Protein AF-A0A932SYW1-F1 (afdb_monomer_lite)

Structure (mmCIF, N/CA/C/O backbone):
data_AF-A0A932SYW1-F1
#
_entry.id   AF-A0A932SYW1-F1
#
loop_
_atom_site.group_PDB
_atom_site.id
_atom_site.type_symbol
_atom_site.label_atom_id
_atom_site.label_alt_id
_atom_site.label_comp_id
_atom_site.label_asym_id
_atom_site.label_entity_id
_atom_site.label_seq_id
_atom_site.pdbx_PDB_ins_code
_atom_site.Cartn_x
_atom_site.Cartn_y
_atom_site.Cartn_z
_atom_site.occupancy
_atom_site.B_iso_or_equiv
_atom_site.auth_seq_id
_atom_site.auth_comp_id
_atom_site.auth_asym_id
_atom_site.auth_atom_id
_atom_site.pdbx_PDB_model_num
ATOM 1 N N . MET A 1 1 ? -3.823 -73.051 -10.249 1.00 37.84 1 MET A N 1
ATOM 2 C CA . MET A 1 1 ? -2.863 -72.131 -9.604 1.00 37.84 1 MET A CA 1
ATOM 3 C C . MET A 1 1 ? -3.094 -70.734 -10.179 1.00 37.84 1 MET A C 1
ATOM 5 O O . MET A 1 1 ? -3.015 -70.637 -11.390 1.00 37.84 1 MET A O 1
ATOM 9 N N . ILE A 1 2 ? -3.498 -69.766 -9.327 1.00 47.56 2 ILE A N 1
ATOM 10 C CA . ILE A 1 2 ? -3.044 -68.345 -9.208 1.00 47.56 2 ILE A CA 1
ATOM 11 C C . ILE A 1 2 ? -2.917 -67.554 -10.542 1.00 47.56 2 ILE A C 1
ATOM 13 O O . ILE A 1 2 ? -2.233 -68.027 -11.432 1.00 47.56 2 ILE A O 1
ATOM 17 N N . SER A 1 3 ? -3.435 -66.348 -10.825 1.00 41.38 3 SER A N 1
ATOM 18 C CA . SER A 1 3 ? -3.962 -65.160 -10.112 1.00 41.38 3 SER A CA 1
ATOM 19 C C . SER A 1 3 ? -4.708 -64.299 -11.164 1.00 41.38 3 SER A C 1
ATOM 21 O O . SER A 1 3 ? -4.316 -64.303 -12.325 1.00 41.38 3 SER A O 1
ATOM 23 N N . GLN A 1 4 ? -5.858 -63.672 -10.889 1.00 48.00 4 GLN A N 1
ATOM 24 C CA . GLN A 1 4 ? -6.025 -62.278 -10.414 1.00 48.00 4 GLN A CA 1
ATOM 25 C C . GLN A 1 4 ? -5.160 -61.199 -11.113 1.00 48.00 4 GLN A C 1
ATOM 27 O O . GLN A 1 4 ? -3.987 -61.057 -10.782 1.00 48.00 4 GLN A O 1
ATOM 32 N N . ASN A 1 5 ? -5.742 -60.390 -12.018 1.00 54.91 5 ASN A N 1
ATOM 33 C CA . ASN A 1 5 ? -6.204 -59.005 -11.748 1.00 54.91 5 ASN A CA 1
ATOM 34 C C . ASN A 1 5 ? -6.519 -58.205 -13.041 1.00 54.91 5 ASN A C 1
ATOM 36 O O . ASN A 1 5 ? -5.713 -58.215 -13.969 1.00 54.91 5 ASN A O 1
ATOM 40 N N . PRO A 1 6 ? -7.637 -57.448 -13.091 1.00 54.16 6 PRO A N 1
ATOM 41 C CA . PRO A 1 6 ? -7.891 -56.429 -14.108 1.00 54.16 6 PRO A CA 1
ATOM 42 C C . PRO A 1 6 ? -7.258 -55.083 -13.713 1.00 54.16 6 PRO A C 1
ATOM 44 O O . PRO A 1 6 ? -7.547 -54.529 -12.651 1.00 54.16 6 PRO A O 1
ATOM 47 N N . SER A 1 7 ? -6.415 -54.520 -14.580 1.00 46.06 7 SER A N 1
ATOM 48 C CA . SER A 1 7 ? -5.882 -53.167 -14.403 1.00 46.06 7 SER A CA 1
ATOM 49 C C . SER A 1 7 ? -6.967 -52.124 -14.669 1.00 46.06 7 SER A C 1
ATOM 51 O O . SER A 1 7 ? -7.253 -51.757 -15.805 1.00 46.06 7 SER A O 1
ATOM 53 N N . SER A 1 8 ? -7.550 -51.625 -13.581 1.00 50.84 8 SER A N 1
ATOM 54 C CA . SER A 1 8 ? -8.167 -50.304 -13.520 1.00 50.84 8 SER A CA 1
ATOM 55 C C . SER A 1 8 ? -7.080 -49.253 -13.762 1.00 50.84 8 SER A C 1
ATOM 57 O O . SER A 1 8 ? -6.073 -49.214 -13.051 1.00 50.84 8 SER A O 1
ATOM 59 N N . SER A 1 9 ? -7.277 -48.383 -14.745 1.00 47.88 9 SER A N 1
ATOM 60 C CA . SER A 1 9 ? -6.462 -47.182 -14.929 1.00 47.88 9 SER A CA 1
ATOM 61 C C . SER A 1 9 ? -7.368 -46.035 -15.361 1.00 47.88 9 SER A C 1
ATOM 63 O O . SER A 1 9 ? -7.466 -45.704 -16.536 1.00 47.88 9 SER A O 1
ATOM 65 N N . SER A 1 10 ? -8.058 -45.439 -14.389 1.00 56.75 10 SER A N 1
ATOM 66 C CA . SER A 1 10 ? -8.433 -44.027 -14.494 1.00 56.75 10 SER A CA 1
ATOM 67 C C . SER A 1 10 ? -7.193 -43.189 -14.208 1.00 56.75 10 SER A C 1
ATOM 69 O O . SER A 1 10 ? -6.492 -43.455 -13.228 1.00 56.75 10 SER A O 1
ATOM 71 N N . PRO A 1 11 ? -6.938 -42.147 -15.007 1.00 50.75 11 PRO A N 1
ATOM 72 C CA . PRO A 1 11 ? -6.754 -40.863 -14.348 1.00 50.75 11 PRO A CA 1
ATOM 73 C C . PRO A 1 11 ? -7.431 -39.694 -15.073 1.00 50.75 11 PRO A C 1
ATOM 75 O O . PRO A 1 11 ? -7.413 -39.582 -16.293 1.00 50.75 11 PRO A O 1
ATOM 78 N N . HIS A 1 12 ? -7.873 -38.754 -14.238 1.00 43.06 12 HIS A N 1
ATOM 79 C CA . HIS A 1 12 ? -7.940 -37.315 -14.494 1.00 43.06 12 HIS A CA 1
ATOM 80 C C . HIS A 1 12 ? -9.153 -36.778 -15.261 1.00 43.06 12 HIS A C 1
ATOM 82 O O . HIS A 1 12 ? -9.125 -36.490 -16.455 1.00 43.06 12 HIS A O 1
ATOM 88 N N . GLY A 1 13 ? -10.186 -36.483 -14.466 1.00 44.47 13 GLY A N 1
ATOM 89 C CA . GLY A 1 13 ? -11.066 -35.354 -14.723 1.00 44.47 13 GLY A CA 1
ATOM 90 C C . GLY A 1 13 ? -10.252 -34.062 -14.780 1.00 44.47 13 GLY A C 1
ATOM 91 O O . GLY A 1 13 ? -9.578 -33.687 -13.822 1.00 44.47 13 GLY A O 1
ATOM 92 N N . GLN A 1 14 ? -10.311 -33.402 -15.929 1.00 52.16 14 GLN A N 1
ATOM 93 C CA . GLN A 1 14 ? -9.843 -32.037 -16.108 1.00 52.16 14 GLN A CA 1
ATOM 94 C C . GLN A 1 14 ? -10.918 -31.089 -15.555 1.00 52.16 14 GLN A C 1
ATOM 96 O O . GLN A 1 14 ? -12.024 -31.071 -16.099 1.00 52.16 14 GLN A O 1
ATOM 101 N N . PRO A 1 15 ? -10.656 -30.274 -14.520 1.00 53.72 15 PRO A N 1
ATOM 102 C CA . PRO A 1 15 ? -11.426 -29.059 -14.337 1.00 53.72 15 PRO A CA 1
ATOM 103 C C . PRO A 1 15 ? -10.998 -28.070 -15.424 1.00 53.72 15 PRO A C 1
ATOM 105 O O . PRO A 1 15 ? -9.869 -27.580 -15.460 1.00 53.72 15 PRO A O 1
ATOM 108 N N . ALA A 1 16 ? -11.921 -27.825 -16.348 1.00 51.62 16 ALA A N 1
ATOM 109 C CA . ALA A 1 16 ? -11.802 -26.807 -17.368 1.00 51.62 16 ALA A CA 1
ATOM 110 C C . ALA A 1 16 ? -11.577 -25.421 -16.740 1.00 51.62 16 ALA A C 1
ATOM 112 O O . ALA A 1 16 ? -12.310 -24.998 -15.849 1.00 51.62 16 ALA A O 1
ATOM 113 N N . GLY A 1 17 ? -10.614 -24.689 -17.298 1.00 37.78 17 GLY A N 1
ATOM 114 C CA . GLY A 1 17 ? -10.685 -23.234 -17.362 1.00 37.78 17 GLY A CA 1
ATOM 115 C C . GLY A 1 17 ? -10.041 -22.472 -16.211 1.00 37.78 17 GLY A C 1
ATOM 116 O O . GLY A 1 17 ? -10.680 -21.610 -15.611 1.00 37.78 17 GLY A O 1
ATOM 117 N N . CYS A 1 18 ? -8.742 -22.679 -15.986 1.00 37.28 18 CYS A N 1
ATOM 118 C CA . CYS A 1 18 ? -7.882 -21.590 -15.526 1.00 37.28 18 CYS A CA 1
ATOM 119 C C . CYS A 1 18 ? -8.063 -20.421 -16.508 1.00 37.28 18 CYS A C 1
ATOM 121 O O . CYS A 1 18 ? -7.598 -20.482 -17.646 1.00 37.28 18 CYS A O 1
ATOM 123 N N . ARG A 1 19 ? -8.823 -19.397 -16.102 1.00 43.00 19 ARG A N 1
ATOM 124 C CA . ARG A 1 19 ? -9.015 -18.170 -16.880 1.00 43.00 19 ARG A CA 1
ATOM 125 C C . ARG A 1 19 ? -7.644 -17.587 -17.209 1.00 43.00 19 ARG A C 1
ATOM 127 O O . ARG A 1 19 ? -6.846 -17.358 -16.307 1.00 43.00 19 ARG A O 1
ATOM 134 N N . SER A 1 20 ? -7.404 -17.390 -18.502 1.00 46.59 20 SER A N 1
ATOM 135 C CA . SER A 1 20 ? -6.172 -16.876 -19.087 1.00 46.59 20 SER A CA 1
ATOM 136 C C . SER A 1 20 ? -5.592 -15.701 -18.307 1.00 46.59 20 SER A C 1
ATOM 138 O O . SER A 1 20 ? -6.075 -14.574 -18.400 1.00 46.59 20 SER A O 1
ATOM 140 N N . SER A 1 21 ? -4.496 -15.958 -17.602 1.00 48.25 21 SER A N 1
ATOM 141 C CA . SER A 1 21 ? -3.506 -14.940 -17.283 1.00 48.25 21 SER A CA 1
ATOM 142 C C . SER A 1 21 ? -2.838 -14.549 -18.600 1.00 48.25 21 SER A C 1
ATOM 144 O O . SER A 1 21 ? -1.909 -15.219 -19.048 1.00 48.25 21 SER A O 1
ATOM 146 N N . SER A 1 22 ? -3.347 -13.515 -19.272 1.00 53.66 22 SER A N 1
ATOM 147 C CA . SER A 1 22 ? -2.639 -12.916 -20.406 1.00 53.66 22 SER A CA 1
ATOM 148 C C . SER A 1 22 ? -1.230 -12.519 -19.948 1.00 53.66 22 SER A C 1
ATOM 150 O O . SER A 1 22 ? -1.108 -11.772 -18.972 1.00 53.66 22 SER A O 1
ATOM 152 N N . PRO A 1 23 ? -0.161 -13.014 -20.596 1.00 57.50 23 PRO A N 1
ATOM 153 C CA . PRO A 1 23 ? 1.191 -12.705 -20.181 1.00 57.50 23 PRO A CA 1
ATOM 154 C C . PRO A 1 23 ? 1.534 -11.295 -20.664 1.00 57.50 23 PRO A C 1
ATOM 156 O O . PRO A 1 23 ? 1.405 -10.984 -21.843 1.00 57.50 23 PRO A O 1
ATOM 159 N N . ASN A 1 24 ? 1.988 -10.458 -19.733 1.00 54.28 24 ASN A N 1
ATOM 160 C CA . ASN A 1 24 ? 2.797 -9.269 -19.992 1.00 54.28 24 ASN A CA 1
ATOM 161 C C . ASN A 1 24 ? 2.185 -8.259 -20.974 1.00 54.28 24 ASN A C 1
ATOM 163 O O . ASN A 1 24 ? 2.609 -8.144 -22.121 1.00 54.28 24 ASN A O 1
ATOM 167 N N . SER A 1 25 ? 1.240 -7.445 -20.494 1.00 51.06 25 SER A N 1
ATOM 168 C CA . SER A 1 25 ? 1.001 -6.160 -21.157 1.00 51.06 25 SER A CA 1
ATOM 169 C C . SER A 1 25 ? 2.249 -5.287 -20.966 1.00 51.06 25 SER A C 1
ATOM 171 O O . SER A 1 25 ? 2.614 -5.035 -19.812 1.00 51.06 25 SER A O 1
ATOM 173 N N . PRO A 1 26 ? 2.929 -4.845 -22.042 1.00 54.91 26 PRO A N 1
ATOM 174 C CA . PRO A 1 26 ? 4.006 -3.871 -21.918 1.00 54.91 26 PRO A CA 1
ATOM 175 C C . PRO A 1 26 ? 3.470 -2.620 -21.215 1.00 54.91 26 PRO A C 1
ATOM 177 O O . PRO A 1 26 ? 2.279 -2.312 -21.308 1.00 54.91 26 PRO A O 1
ATOM 180 N 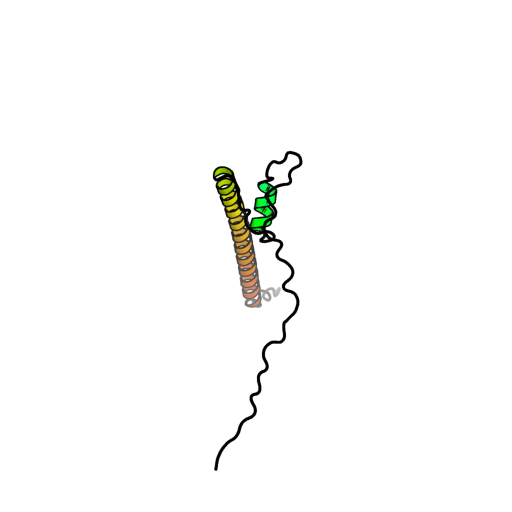N . ALA A 1 27 ? 4.341 -1.906 -20.498 1.00 56.91 27 ALA A N 1
ATOM 181 C CA . ALA A 1 27 ? 4.008 -0.672 -19.789 1.00 56.91 27 ALA A CA 1
ATOM 182 C C . ALA A 1 27 ? 3.701 0.491 -20.753 1.00 56.91 27 ALA A C 1
ATOM 184 O O . ALA A 1 27 ? 4.305 1.552 -20.702 1.00 56.91 27 ALA A O 1
ATOM 185 N N . THR A 1 28 ? 2.768 0.305 -21.674 1.00 60.47 28 THR A N 1
ATOM 186 C CA . THR A 1 28 ? 2.329 1.296 -22.645 1.00 60.47 28 THR A CA 1
ATOM 187 C C . THR A 1 28 ? 0.886 1.619 -22.334 1.00 60.47 28 THR A C 1
ATOM 189 O O . THR A 1 28 ? 0.041 0.733 -22.444 1.00 60.47 28 THR A O 1
ATOM 192 N N . SER A 1 29 ? 0.610 2.860 -21.923 1.00 54.19 29 SER A N 1
ATOM 193 C CA . SER A 1 29 ? -0.544 3.659 -22.382 1.00 54.19 29 SER A CA 1
ATOM 194 C C . SER A 1 29 ? -0.749 4.879 -21.479 1.00 54.19 29 SER A C 1
ATOM 196 O O . SER A 1 29 ? -1.627 4.900 -20.619 1.00 54.19 29 SER A O 1
ATOM 198 N N . GLY A 1 30 ? 0.073 5.904 -21.694 1.00 50.00 30 GLY A N 1
ATOM 199 C CA . GLY A 1 30 ? -0.349 7.300 -21.581 1.00 50.00 30 GLY A CA 1
ATOM 200 C C . GLY A 1 30 ? -0.430 7.895 -22.996 1.00 50.00 30 GLY A C 1
ATOM 201 O O . GLY A 1 30 ? 0.245 7.371 -23.887 1.00 50.00 30 GLY A O 1
ATOM 202 N N . PRO A 1 31 ? -1.199 8.974 -23.238 1.00 49.81 31 PRO A N 1
ATOM 203 C CA . PRO A 1 31 ? -1.373 9.567 -24.574 1.00 49.81 31 PRO A CA 1
ATOM 204 C C . PRO A 1 31 ? -0.058 10.006 -25.254 1.00 49.81 31 PRO A C 1
ATOM 206 O O . PRO A 1 31 ? -0.037 10.189 -26.464 1.00 49.81 31 PRO A O 1
ATOM 209 N N . ASN A 1 32 ? 1.047 10.093 -24.500 1.00 51.31 32 ASN A N 1
ATOM 210 C CA . ASN A 1 32 ? 2.392 10.437 -24.981 1.00 51.31 32 ASN A CA 1
ATOM 211 C C . ASN A 1 32 ? 3.388 9.256 -25.000 1.00 51.31 32 ASN A C 1
ATOM 213 O O . ASN A 1 32 ? 4.593 9.480 -25.071 1.00 51.31 32 ASN A O 1
ATOM 217 N N . GLY A 1 33 ? 2.942 8.005 -24.840 1.00 54.47 33 GLY A N 1
ATOM 218 C CA . GLY A 1 33 ? 3.849 6.847 -24.759 1.00 54.47 33 GLY A CA 1
ATOM 219 C C . GLY A 1 33 ? 4.709 6.790 -23.485 1.00 54.47 33 GLY A C 1
ATOM 220 O O . GLY A 1 33 ? 5.503 5.869 -23.323 1.00 54.47 33 GLY A O 1
ATOM 221 N N . GLN A 1 34 ? 4.535 7.735 -22.554 1.00 60.06 34 GLN A N 1
ATOM 222 C CA . GLN A 1 34 ? 5.154 7.692 -21.232 1.00 60.06 34 GLN A CA 1
ATOM 223 C C . GLN A 1 34 ? 4.354 6.794 -20.283 1.00 60.06 34 GLN A C 1
ATOM 225 O O . GLN A 1 34 ? 3.120 6.801 -20.282 1.00 60.06 34 GLN A O 1
ATOM 230 N N . VAL A 1 35 ? 5.072 6.035 -19.454 1.00 63.91 35 VAL A N 1
ATOM 231 C CA . VAL A 1 35 ? 4.494 5.216 -18.386 1.00 63.91 35 VAL A CA 1
ATOM 232 C C . VAL A 1 35 ? 3.812 6.141 -17.380 1.00 63.91 35 VAL A C 1
ATOM 234 O O . VAL A 1 35 ? 4.476 6.937 -16.712 1.00 63.91 35 VAL A O 1
ATOM 237 N N . ASP A 1 36 ? 2.493 6.026 -17.228 1.00 79.56 36 ASP A N 1
ATOM 238 C CA . ASP A 1 36 ? 1.773 6.671 -16.127 1.00 79.56 36 ASP A CA 1
ATOM 239 C C . ASP A 1 36 ? 2.107 5.951 -14.810 1.00 79.56 36 ASP A C 1
ATOM 241 O O . ASP A 1 36 ? 1.394 5.061 -14.337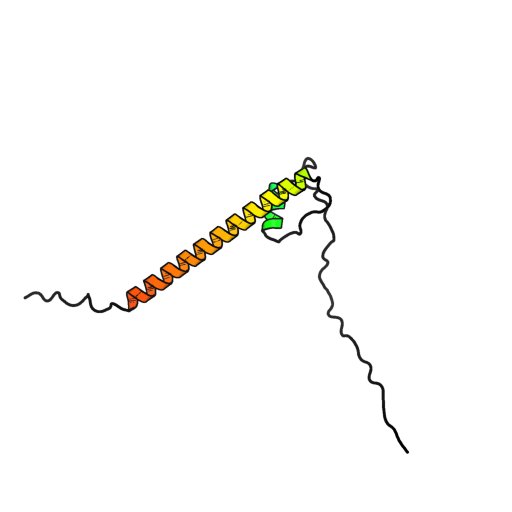 1.00 79.56 36 ASP A O 1
ATOM 245 N N . ARG A 1 37 ? 3.256 6.314 -14.231 1.00 81.75 37 ARG A N 1
ATOM 246 C CA . ARG A 1 37 ? 3.812 5.682 -13.028 1.00 81.75 37 ARG A CA 1
ATOM 247 C C . ARG A 1 37 ? 2.857 5.746 -11.839 1.00 81.75 37 ARG A C 1
ATOM 249 O O . ARG A 1 37 ? 2.844 4.822 -11.033 1.00 81.75 37 ARG A O 1
ATOM 256 N N . GLN A 1 38 ? 2.049 6.803 -11.727 1.00 85.75 38 GLN A N 1
ATOM 257 C CA . GLN A 1 38 ? 1.098 6.942 -10.622 1.00 85.75 38 GLN A CA 1
ATOM 258 C C . GLN A 1 38 ? -0.026 5.917 -10.735 1.00 85.75 38 GLN A C 1
ATOM 260 O O . GLN A 1 38 ? -0.339 5.239 -9.752 1.00 85.75 38 GLN A O 1
ATOM 265 N N . ARG A 1 39 ? -0.595 5.773 -11.935 1.00 88.00 39 ARG A N 1
ATOM 266 C CA . ARG A 1 39 ? -1.644 4.790 -12.199 1.00 88.00 39 ARG A CA 1
ATOM 267 C C . ARG A 1 39 ? -1.133 3.364 -12.025 1.00 88.00 39 ARG A C 1
ATOM 269 O O . ARG A 1 39 ? -1.764 2.577 -11.328 1.00 88.00 39 ARG A O 1
ATOM 276 N N . TRP A 1 40 ? 0.033 3.044 -12.582 1.00 89.94 40 TRP A N 1
ATOM 277 C CA . TRP A 1 40 ? 0.642 1.720 -12.427 1.00 89.94 40 TRP A CA 1
ATOM 278 C C . TRP A 1 40 ? 0.939 1.390 -10.967 1.00 89.94 40 TRP A C 1
ATOM 280 O O . TRP A 1 40 ? 0.586 0.311 -10.497 1.00 89.94 40 TRP A O 1
ATOM 290 N N . ALA A 1 41 ? 1.518 2.331 -10.219 1.00 91.00 41 ALA A N 1
ATOM 291 C CA . ALA A 1 41 ? 1.800 2.105 -8.810 1.00 91.00 41 ALA A CA 1
ATOM 292 C C . ALA A 1 41 ? 0.532 1.844 -7.993 1.00 91.00 41 ALA A C 1
ATOM 294 O O . ALA A 1 41 ? 0.567 1.029 -7.072 1.00 91.00 41 ALA A O 1
ATOM 295 N N . GLN A 1 42 ? -0.579 2.512 -8.323 1.00 91.88 42 GLN A N 1
ATOM 296 C CA . GLN A 1 42 ? -1.869 2.250 -7.692 1.00 91.88 42 GLN A CA 1
ATOM 297 C C . GLN A 1 42 ? -2.347 0.824 -7.985 1.00 91.88 42 GLN A C 1
ATOM 299 O O . GLN A 1 42 ? -2.564 0.063 -7.047 1.00 91.88 42 GLN A O 1
ATOM 304 N N . LEU A 1 43 ? -2.422 0.432 -9.259 1.00 92.69 43 LEU A N 1
ATOM 305 C CA . LEU A 1 43 ? -2.917 -0.889 -9.668 1.00 92.69 43 LEU A CA 1
ATOM 306 C C . LEU A 1 43 ? -2.072 -2.038 -9.080 1.00 92.69 43 LEU A C 1
ATOM 308 O O . LEU A 1 43 ? -2.608 -3.039 -8.607 1.00 92.69 43 LEU A O 1
ATOM 312 N N . ILE A 1 44 ? -0.744 -1.881 -9.034 1.00 93.19 44 ILE A N 1
ATOM 313 C CA . ILE A 1 44 ? 0.168 -2.867 -8.427 1.00 93.19 44 ILE A CA 1
ATOM 314 C C . ILE A 1 44 ? 0.024 -2.893 -6.897 1.00 93.19 44 ILE A C 1
ATOM 316 O O . ILE A 1 44 ? 0.074 -3.958 -6.265 1.00 93.19 44 ILE A O 1
ATOM 320 N N . ALA A 1 45 ? -0.115 -1.726 -6.259 1.00 93.12 45 ALA A N 1
ATOM 321 C CA . ALA A 1 45 ? -0.340 -1.649 -4.817 1.00 93.12 45 ALA A CA 1
ATOM 322 C C . ALA A 1 45 ? -1.677 -2.289 -4.421 1.00 93.12 45 ALA A C 1
ATOM 324 O O . ALA A 1 45 ? -1.769 -2.874 -3.339 1.00 93.12 45 ALA A O 1
ATOM 325 N N . ASP A 1 46 ? -2.659 -2.228 -5.318 1.00 92.31 46 ASP A N 1
ATOM 326 C CA . ASP A 1 46 ? -3.975 -2.835 -5.163 1.00 92.31 46 ASP A CA 1
ATOM 327 C C . ASP A 1 46 ? -3.983 -4.339 -5.445 1.00 92.31 46 ASP A C 1
ATOM 329 O O . ASP A 1 46 ? -4.890 -5.033 -4.995 1.00 92.31 46 ASP A O 1
ATOM 333 N N . GLY A 1 47 ? -2.929 -4.852 -6.085 1.00 91.12 47 GLY A N 1
ATOM 334 C CA . GLY A 1 47 ? -2.822 -6.254 -6.480 1.00 91.12 47 GLY A CA 1
ATOM 335 C C . GLY A 1 47 ? -3.658 -6.593 -7.714 1.00 91.12 47 GLY A C 1
ATOM 336 O O . GLY A 1 47 ? -3.832 -7.769 -8.012 1.00 91.12 47 GLY A O 1
ATOM 337 N N . GLU A 1 48 ? -4.163 -5.582 -8.426 1.00 92.38 48 GLU A N 1
ATOM 338 C CA . GLU A 1 48 ? -4.966 -5.763 -9.638 1.00 92.38 48 GLU A CA 1
ATOM 339 C C . GLU A 1 48 ? -4.115 -6.223 -10.822 1.00 92.38 48 GLU A C 1
ATOM 341 O O . GLU A 1 48 ? -4.579 -6.989 -11.664 1.00 92.38 48 GLU A O 1
ATOM 346 N N . ILE A 1 49 ? -2.860 -5.768 -10.877 1.00 91.50 49 ILE A N 1
ATOM 347 C CA . ILE A 1 49 ? -1.909 -6.141 -11.923 1.00 91.50 49 ILE A CA 1
ATOM 348 C C . ILE A 1 49 ? -0.577 -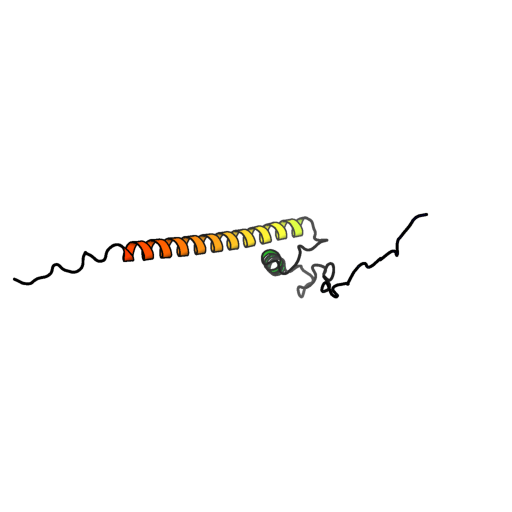6.609 -11.322 1.00 91.50 49 ILE A C 1
ATOM 350 O O . ILE A 1 49 ? -0.177 -6.132 -10.252 1.00 91.50 49 ILE A O 1
ATOM 354 N N . PRO A 1 50 ? 0.139 -7.522 -12.005 1.00 89.88 50 PRO A N 1
ATOM 355 C CA . PRO A 1 50 ? 1.505 -7.870 -11.637 1.00 89.88 50 PRO A CA 1
ATOM 356 C C . PRO A 1 50 ? 2.461 -6.693 -11.867 1.00 89.88 50 PRO A C 1
ATOM 358 O O . PRO A 1 50 ? 2.155 -5.737 -12.584 1.00 89.88 50 PRO A O 1
ATOM 361 N N . PHE A 1 51 ? 3.650 -6.777 -11.267 1.00 89.62 51 PHE A N 1
ATOM 362 C CA . PHE A 1 51 ? 4.696 -5.786 -11.494 1.00 89.62 51 PHE A CA 1
ATOM 363 C C . PHE A 1 51 ? 5.185 -5.864 -12.959 1.00 89.62 51 PHE A C 1
ATOM 365 O O . PHE A 1 51 ? 5.481 -6.967 -13.426 1.00 89.62 51 PHE A O 1
ATOM 372 N N . PRO A 1 52 ? 5.248 -4.743 -13.700 1.00 86.25 52 PRO A N 1
ATOM 373 C CA . PRO A 1 52 ? 5.693 -4.732 -15.093 1.00 86.25 52 PRO A CA 1
ATOM 374 C C . PRO A 1 52 ? 7.150 -5.166 -15.244 1.00 86.25 52 PRO A C 1
ATOM 376 O O . PRO A 1 52 ? 8.008 -4.793 -14.449 1.00 86.25 52 PRO A O 1
ATOM 379 N N . VAL A 1 53 ? 7.432 -5.889 -16.325 1.00 87.25 53 VAL A N 1
ATOM 380 C CA . VAL A 1 53 ? 8.786 -6.277 -16.740 1.00 87.25 53 VAL A CA 1
ATOM 381 C C . VAL A 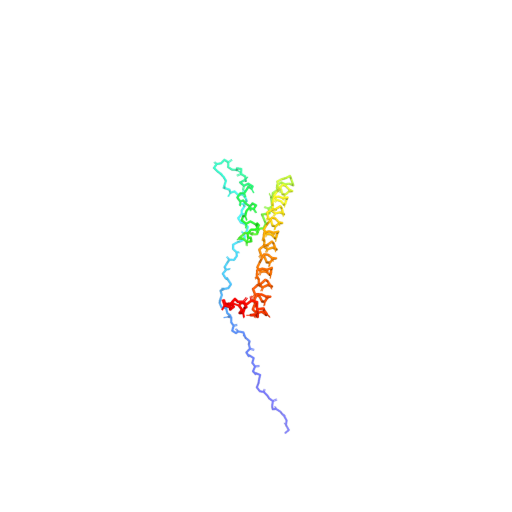1 53 ? 9.279 -5.389 -17.886 1.00 87.25 53 VAL A C 1
ATOM 383 O O . VAL A 1 53 ? 8.474 -4.846 -18.642 1.00 87.25 53 VAL A O 1
ATOM 386 N N . GLY A 1 54 ? 10.600 -5.250 -18.033 1.00 86.31 54 GLY A N 1
ATOM 387 C CA . GLY A 1 54 ? 11.210 -4.490 -19.136 1.00 86.31 54 GLY A CA 1
ATOM 388 C C . GLY A 1 54 ? 11.231 -2.970 -18.942 1.00 86.31 54 GLY A C 1
ATOM 389 O O . GLY A 1 54 ? 11.370 -2.232 -19.915 1.00 86.31 54 GLY A O 1
ATOM 390 N N . LEU A 1 55 ? 11.082 -2.494 -17.703 1.00 85.25 55 LEU A N 1
ATOM 391 C CA . LEU A 1 55 ? 11.304 -1.092 -17.353 1.00 85.25 55 LEU A CA 1
ATOM 392 C C . LEU A 1 55 ? 12.800 -0.756 -17.352 1.00 85.25 55 LEU A C 1
ATOM 394 O O . LEU A 1 55 ? 13.651 -1.620 -17.142 1.00 85.25 55 LEU A O 1
ATOM 398 N N . SER A 1 56 ? 13.119 0.525 -17.544 1.00 89.25 56 SER A N 1
ATOM 399 C CA . SER A 1 56 ? 14.458 1.023 -17.229 1.00 89.25 56 SER A CA 1
ATOM 400 C C . SER A 1 56 ? 14.718 0.868 -15.724 1.00 89.25 56 SER A C 1
ATOM 402 O O . SER A 1 56 ? 13.790 0.996 -14.925 1.00 89.25 56 SER A O 1
ATOM 404 N N . ALA A 1 57 ? 15.971 0.648 -15.313 1.00 88.81 57 ALA A N 1
ATOM 405 C CA . ALA A 1 57 ? 16.308 0.484 -13.892 1.00 88.81 57 ALA A CA 1
ATOM 406 C C . ALA A 1 57 ? 15.855 1.682 -13.029 1.00 88.81 57 ALA A C 1
ATOM 408 O O . ALA A 1 57 ? 15.425 1.512 -11.889 1.00 88.81 57 ALA A O 1
ATOM 409 N N . LEU A 1 58 ? 15.906 2.897 -13.590 1.00 89.38 58 LEU A N 1
ATOM 410 C CA . LEU A 1 58 ? 15.459 4.116 -12.917 1.00 89.38 58 LEU A CA 1
ATOM 411 C C . LEU A 1 58 ? 13.934 4.143 -12.740 1.00 89.38 58 LEU A C 1
ATOM 413 O O . LEU A 1 58 ? 13.445 4.485 -11.661 1.00 89.38 58 LEU A O 1
ATOM 417 N N . ASP A 1 59 ? 13.176 3.756 -13.769 1.00 87.56 59 ASP A N 1
ATOM 418 C CA . ASP A 1 59 ? 11.713 3.692 -13.691 1.00 87.56 59 ASP A CA 1
ATOM 419 C C . ASP A 1 59 ? 11.232 2.562 -12.787 1.00 87.56 59 ASP A C 1
ATOM 421 O O . ASP A 1 59 ? 10.274 2.746 -12.037 1.00 87.56 59 ASP A O 1
ATOM 425 N N . GLU A 1 60 ? 11.909 1.417 -12.823 1.00 90.38 60 GLU A N 1
ATOM 426 C CA . GLU A 1 60 ? 11.645 0.295 -11.932 1.00 90.38 60 GLU A CA 1
ATOM 427 C C . GLU A 1 60 ? 11.838 0.710 -10.474 1.00 90.38 60 GLU A C 1
ATOM 429 O O . GLU A 1 60 ? 10.923 0.554 -9.666 1.00 90.38 60 GLU A O 1
ATOM 434 N N . GLN A 1 61 ? 12.975 1.323 -10.135 1.00 92.94 61 GLN A N 1
ATOM 435 C CA . GLN A 1 61 ? 13.247 1.764 -8.768 1.00 92.94 61 GLN A CA 1
ATOM 436 C C . GLN A 1 61 ? 12.235 2.815 -8.290 1.00 92.94 61 GLN A C 1
ATOM 438 O O . GLN A 1 61 ? 11.740 2.735 -7.159 1.00 92.94 61 GLN A O 1
ATOM 443 N N . ALA A 1 62 ? 11.881 3.773 -9.152 1.00 90.38 62 ALA A N 1
ATOM 444 C CA . ALA A 1 62 ? 10.855 4.766 -8.850 1.00 90.38 62 ALA A CA 1
ATOM 445 C C . ALA A 1 62 ? 9.482 4.111 -8.613 1.00 90.38 62 ALA A C 1
ATOM 447 O O . ALA A 1 62 ? 8.787 4.450 -7.650 1.00 90.38 62 ALA A O 1
ATOM 448 N N . LEU A 1 63 ? 9.104 3.140 -9.450 1.00 92.25 63 LEU A N 1
ATOM 449 C CA . LEU A 1 63 ? 7.839 2.421 -9.341 1.00 92.25 63 LEU A CA 1
ATOM 450 C C . LEU A 1 63 ? 7.786 1.548 -8.081 1.00 92.25 63 LEU A C 1
ATOM 452 O O . LEU A 1 63 ? 6.786 1.579 -7.363 1.00 92.25 63 LEU A O 1
ATOM 456 N N . VAL A 1 64 ? 8.865 0.828 -7.757 1.00 94.19 64 VAL A N 1
ATOM 457 C CA . VAL A 1 64 ? 8.989 0.045 -6.516 1.00 94.19 64 VAL A CA 1
ATOM 458 C C . VAL A 1 64 ? 8.808 0.942 -5.294 1.00 94.19 64 VAL A C 1
ATOM 460 O O . VAL A 1 64 ? 8.035 0.604 -4.393 1.00 94.19 64 VAL A O 1
ATOM 463 N N . GLY A 1 65 ? 9.477 2.099 -5.264 1.00 94.94 65 GLY A N 1
ATOM 464 C CA . GLY A 1 65 ? 9.356 3.057 -4.165 1.00 94.94 65 GLY A CA 1
ATOM 465 C C . GLY A 1 65 ? 7.919 3.547 -3.975 1.00 94.94 65 GLY A C 1
ATOM 466 O O . GLY A 1 65 ? 7.399 3.560 -2.855 1.00 94.94 65 GLY A O 1
ATOM 467 N N . GLU A 1 66 ? 7.247 3.885 -5.075 1.00 94.50 66 GLU A N 1
ATOM 468 C CA . GLU A 1 66 ? 5.863 4.354 -5.063 1.00 94.50 66 GLU A CA 1
ATOM 469 C C . GLU A 1 66 ? 4.885 3.266 -4.587 1.00 94.50 66 GLU A C 1
ATOM 471 O O . GLU A 1 66 ? 4.051 3.514 -3.710 1.00 94.50 66 GLU A O 1
ATOM 476 N N . VAL A 1 67 ? 5.020 2.040 -5.103 1.00 95.62 67 VAL A N 1
ATOM 477 C CA . VAL A 1 67 ? 4.212 0.880 -4.691 1.00 95.62 67 VAL A CA 1
ATOM 478 C C . VAL A 1 67 ? 4.410 0.587 -3.205 1.00 95.62 67 VAL A C 1
ATOM 480 O O . VAL A 1 67 ? 3.433 0.421 -2.468 1.00 95.62 67 VAL A O 1
ATOM 483 N N . ALA A 1 68 ? 5.659 0.564 -2.731 1.00 95.75 68 ALA A N 1
ATOM 484 C CA . ALA A 1 68 ? 5.976 0.315 -1.329 1.00 95.75 68 ALA A CA 1
ATOM 485 C C . ALA A 1 68 ? 5.353 1.375 -0.412 1.00 95.75 68 ALA A C 1
ATOM 487 O O . ALA A 1 68 ? 4.748 1.036 0.609 1.00 95.75 68 ALA A O 1
ATOM 488 N N . ARG A 1 69 ? 5.441 2.656 -0.791 1.00 96.19 69 ARG A N 1
ATOM 489 C CA . ARG A 1 69 ? 4.824 3.763 -0.050 1.00 96.19 69 ARG A CA 1
ATOM 490 C C . ARG A 1 69 ? 3.309 3.596 0.057 1.00 96.19 69 ARG A C 1
ATOM 492 O O . ARG A 1 69 ? 2.765 3.710 1.155 1.00 96.19 69 ARG A O 1
ATOM 499 N N . ARG A 1 70 ? 2.631 3.277 -1.050 1.00 95.25 70 ARG A N 1
ATOM 500 C CA . ARG A 1 70 ? 1.170 3.072 -1.079 1.00 95.25 70 ARG A CA 1
ATOM 501 C C . ARG A 1 70 ? 0.739 1.885 -0.227 1.00 95.25 70 ARG A C 1
ATOM 503 O O . ARG A 1 70 ? -0.181 2.012 0.581 1.00 95.25 70 ARG A O 1
ATOM 510 N N . ARG A 1 71 ? 1.445 0.756 -0.336 1.00 95.69 71 ARG A N 1
ATOM 511 C CA . ARG A 1 71 ? 1.180 -0.432 0.491 1.00 95.69 71 ARG A CA 1
ATOM 512 C C . ARG A 1 71 ? 1.357 -0.141 1.980 1.00 95.69 71 ARG A C 1
ATOM 514 O O . ARG A 1 71 ? 0.492 -0.510 2.770 1.00 95.69 71 ARG A O 1
ATOM 521 N N . ARG A 1 72 ? 2.419 0.580 2.363 1.00 97.12 72 ARG A N 1
ATOM 522 C CA . ARG A 1 72 ? 2.634 1.015 3.755 1.00 97.12 72 ARG A CA 1
ATOM 523 C C . ARG A 1 72 ? 1.502 1.910 4.252 1.00 97.12 72 ARG A C 1
ATOM 525 O O . ARG A 1 72 ? 0.961 1.646 5.319 1.00 97.12 72 ARG A O 1
ATOM 532 N N . ALA A 1 73 ? 1.101 2.918 3.478 1.00 95.62 73 ALA A N 1
ATOM 533 C CA . ALA A 1 73 ? 0.003 3.809 3.857 1.00 95.62 73 ALA A CA 1
ATOM 534 C C . ALA A 1 73 ? -1.315 3.045 4.077 1.00 95.62 73 ALA A C 1
ATOM 536 O O . ALA A 1 73 ? -2.015 3.277 5.064 1.00 95.62 73 ALA A O 1
ATOM 537 N N . ARG A 1 74 ? -1.628 2.081 3.202 1.00 94.38 74 ARG A N 1
ATOM 538 C CA . ARG A 1 74 ? -2.801 1.209 3.351 1.00 94.38 74 ARG A CA 1
ATOM 539 C C . ARG A 1 74 ? -2.721 0.350 4.611 1.00 94.38 74 ARG A C 1
ATOM 541 O O . ARG A 1 74 ? -3.705 0.271 5.343 1.00 94.38 74 ARG A O 1
ATOM 548 N N . LEU A 1 75 ? -1.568 -0.264 4.873 1.00 96.56 75 LEU A N 1
ATOM 549 C CA . LEU A 1 75 ? -1.357 -1.076 6.070 1.00 96.56 75 LEU A CA 1
ATOM 550 C C . LEU A 1 75 ? -1.551 -0.247 7.344 1.00 96.56 75 LEU A C 1
ATOM 552 O O . LEU A 1 75 ? -2.279 -0.663 8.240 1.00 96.56 75 LEU A O 1
ATOM 556 N N . LEU A 1 76 ? -0.964 0.950 7.396 1.00 97.75 76 LEU A N 1
ATOM 557 C CA . LEU A 1 76 ? -1.125 1.863 8.527 1.00 97.75 76 LEU A CA 1
ATOM 558 C C . LEU A 1 76 ? -2.590 2.246 8.739 1.00 97.75 76 LEU A C 1
ATOM 560 O O . LEU A 1 76 ? -3.074 2.189 9.866 1.00 97.75 76 LEU A O 1
ATOM 564 N N . LYS A 1 77 ? -3.319 2.571 7.665 1.00 97.44 77 LYS A N 1
ATOM 565 C CA . LYS A 1 77 ? -4.754 2.871 7.746 1.00 97.44 77 LYS A CA 1
ATOM 566 C C . LYS A 1 77 ? -5.547 1.684 8.291 1.00 97.44 77 LYS A C 1
ATOM 568 O O . LYS A 1 77 ? -6.385 1.867 9.166 1.00 97.44 77 LYS A O 1
ATOM 573 N N . TYR A 1 78 ? -5.268 0.476 7.802 1.00 97.38 78 TYR A N 1
ATOM 574 C CA . TYR A 1 78 ? -5.923 -0.739 8.281 1.00 97.38 78 TYR A CA 1
ATOM 575 C C . TYR A 1 78 ? -5.674 -0.964 9.777 1.00 97.38 78 TYR A C 1
ATOM 577 O O . TYR A 1 78 ? -6.626 -1.143 10.534 1.00 97.38 78 TYR A O 1
ATOM 585 N N . ILE A 1 79 ? -4.414 -0.889 10.216 1.00 98.25 79 ILE A N 1
ATOM 586 C CA . ILE A 1 79 ? -4.038 -1.041 11.628 1.00 98.25 79 ILE A CA 1
ATOM 587 C C . ILE A 1 79 ? -4.735 0.020 12.487 1.00 98.25 79 ILE A C 1
ATOM 589 O O . ILE A 1 79 ? -5.336 -0.320 13.502 1.00 98.25 79 ILE A O 1
ATOM 593 N N . ALA A 1 80 ? -4.721 1.285 12.062 1.00 97.88 80 ALA A N 1
ATOM 594 C CA . ALA A 1 80 ? -5.385 2.370 12.779 1.00 97.88 80 ALA A CA 1
ATOM 595 C C . ALA A 1 80 ? -6.893 2.114 12.941 1.00 97.88 80 ALA A C 1
ATOM 597 O O . ALA A 1 80 ? -7.432 2.269 14.037 1.00 97.88 80 ALA A O 1
ATOM 598 N N . CYS A 1 81 ? -7.571 1.660 11.881 1.00 98.00 81 CYS A N 1
ATOM 599 C CA . CYS A 1 81 ? -8.983 1.286 11.951 1.00 98.00 81 CYS A CA 1
ATOM 600 C C . CYS A 1 81 ? -9.226 0.123 12.925 1.00 98.00 81 CYS A C 1
ATOM 602 O O . CYS A 1 81 ? -10.174 0.180 13.705 1.00 98.00 81 CYS A O 1
ATOM 604 N N . GLN A 1 82 ? -8.374 -0.905 12.920 1.00 98.31 82 GLN A N 1
ATOM 605 C CA . GLN A 1 82 ? -8.507 -2.041 13.839 1.00 98.31 82 GLN A CA 1
ATOM 606 C C . GLN A 1 82 ? -8.306 -1.630 15.300 1.00 98.31 82 GLN A C 1
ATOM 608 O O . GLN A 1 82 ? -9.086 -2.031 16.162 1.00 98.31 82 GLN A O 1
ATOM 613 N N . ILE A 1 83 ? -7.320 -0.773 15.575 1.00 97.69 83 ILE A N 1
ATOM 614 C CA . ILE A 1 83 ? -7.094 -0.217 16.914 1.00 97.69 83 ILE A CA 1
ATOM 615 C C . ILE A 1 83 ? -8.320 0.581 17.369 1.00 97.69 83 ILE A C 1
ATOM 617 O O . ILE A 1 83 ? -8.828 0.351 18.464 1.00 97.69 83 ILE A O 1
ATOM 621 N N . ALA A 1 84 ? -8.847 1.468 16.520 1.00 97.19 84 ALA A N 1
ATOM 622 C CA . ALA A 1 84 ? -10.028 2.266 16.847 1.00 97.19 84 ALA A CA 1
ATOM 623 C C . ALA A 1 84 ? -11.259 1.391 17.153 1.00 97.19 84 ALA A C 1
ATOM 625 O O . ALA A 1 84 ? -11.972 1.635 18.128 1.00 97.19 84 ALA A O 1
ATOM 626 N N . LEU A 1 85 ? -11.492 0.342 16.356 1.00 97.19 85 LEU A N 1
ATOM 627 C CA . LEU A 1 85 ? -12.572 -0.619 16.595 1.00 97.19 85 LEU A CA 1
ATOM 628 C C . LEU A 1 85 ? -12.370 -1.405 17.895 1.00 97.19 85 LEU A C 1
ATOM 630 O O . LEU A 1 85 ? -13.340 -1.624 18.623 1.00 97.19 85 LEU A O 1
ATOM 634 N N . SER A 1 86 ? -11.132 -1.797 18.203 1.00 96.88 86 SER A N 1
ATOM 635 C CA . SER A 1 86 ? -10.794 -2.475 19.456 1.00 96.88 86 SER A CA 1
ATOM 636 C C . SER A 1 86 ? -11.092 -1.588 20.662 1.00 96.88 86 SER A C 1
ATOM 638 O O . SER A 1 86 ? -11.795 -2.023 21.568 1.00 96.88 86 SER A O 1
ATOM 640 N N . ILE A 1 87 ? -10.633 -0.332 20.646 1.00 96.25 87 ILE A N 1
ATOM 641 C CA . ILE A 1 87 ? -10.880 0.636 21.726 1.00 96.25 87 ILE A CA 1
ATOM 642 C C . ILE A 1 87 ? -12.383 0.844 21.920 1.00 96.25 87 ILE A C 1
ATOM 644 O O . ILE A 1 87 ? -12.880 0.757 23.040 1.00 96.25 87 ILE A O 1
ATOM 648 N N . LYS A 1 88 ? -13.133 1.053 20.828 1.00 95.81 88 LYS A N 1
ATOM 649 C CA . LYS A 1 88 ? -14.592 1.212 20.886 1.00 95.81 88 LYS A CA 1
ATOM 650 C C . LYS A 1 88 ? -15.272 0.004 21.537 1.00 95.81 88 LYS A C 1
ATOM 652 O O . LYS A 1 88 ? -16.184 0.180 22.339 1.00 95.81 88 LYS A O 1
ATOM 657 N N . ARG A 1 89 ? -14.836 -1.214 21.197 1.00 94.31 89 ARG A N 1
ATOM 658 C CA . ARG A 1 89 ? -15.373 -2.451 21.777 1.00 94.31 89 ARG A CA 1
ATOM 659 C C . ARG A 1 89 ? -15.065 -2.553 23.272 1.00 94.31 89 ARG A C 1
ATOM 661 O O . ARG A 1 89 ? -15.976 -2.853 24.033 1.00 94.31 89 ARG A O 1
ATOM 668 N N . SER A 1 90 ? -13.830 -2.263 23.682 1.00 93.31 90 SER A N 1
ATOM 669 C CA . SER A 1 90 ? -13.411 -2.287 25.091 1.00 93.31 90 SER A CA 1
ATOM 670 C C . SER A 1 90 ? -14.161 -1.267 25.956 1.00 93.31 90 SER A C 1
ATOM 672 O O . SER A 1 90 ? -14.526 -1.566 27.089 1.00 93.31 90 SER A O 1
ATOM 674 N N . LEU A 1 91 ? -14.427 -0.069 25.427 1.00 92.00 91 LEU A N 1
ATOM 675 C CA . LEU A 1 91 ? -15.214 0.942 26.141 1.00 92.00 91 LEU A CA 1
ATOM 676 C C . LEU A 1 91 ? -16.681 0.523 26.289 1.00 92.00 91 LEU A C 1
ATOM 678 O O . LEU A 1 91 ? -17.270 0.711 27.349 1.00 92.00 91 LEU A O 1
ATOM 682 N N . ALA A 1 92 ? -17.263 -0.077 25.247 1.00 88.69 92 ALA A N 1
ATOM 683 C CA . ALA A 1 92 ? -18.638 -0.563 25.299 1.00 88.69 92 ALA A CA 1
ATOM 684 C C . ALA A 1 92 ? -18.822 -1.692 26.326 1.00 88.69 92 ALA A C 1
ATOM 686 O O . ALA A 1 92 ? -19.846 -1.723 27.000 1.00 88.69 92 ALA A O 1
ATOM 687 N N . SER A 1 93 ? -17.840 -2.590 26.483 1.00 85.00 93 SER A N 1
ATOM 688 C CA . SER A 1 93 ? -17.895 -3.622 27.528 1.00 85.00 93 SER A CA 1
ATOM 689 C C . SER A 1 93 ? -17.787 -3.035 28.937 1.00 85.00 93 SER A C 1
ATOM 691 O O . SER A 1 93 ? -18.547 -3.438 29.806 1.00 85.00 93 SER A O 1
ATOM 693 N N . ALA A 1 94 ? -16.916 -2.044 29.156 1.00 81.38 94 ALA A N 1
ATOM 694 C CA . ALA A 1 94 ? -16.764 -1.404 30.467 1.00 81.38 94 ALA A CA 1
ATOM 695 C C . ALA A 1 94 ? -18.012 -0.608 30.899 1.00 81.38 94 ALA A C 1
ATOM 697 O O . ALA A 1 94 ? -18.324 -0.530 32.083 1.00 81.38 94 ALA A O 1
ATOM 698 N N . ALA A 1 95 ? -18.748 -0.033 29.944 1.00 75.31 95 ALA A N 1
ATOM 699 C CA . ALA A 1 95 ? -19.987 0.695 30.220 1.00 75.31 95 ALA A CA 1
ATOM 700 C C . ALA A 1 95 ? -21.151 -0.212 30.665 1.00 75.31 95 ALA A C 1
ATOM 702 O O . ALA A 1 95 ? -22.092 0.275 31.281 1.00 75.31 95 ALA A O 1
ATOM 703 N N . LEU A 1 96 ? -21.104 -1.513 30.359 1.00 67.94 96 LEU A N 1
ATOM 704 C CA . LEU A 1 96 ? -22.142 -2.474 30.750 1.00 67.94 96 LEU A CA 1
ATOM 705 C C . LEU A 1 96 ? -21.922 -3.060 32.155 1.00 67.94 96 LEU A C 1
ATOM 707 O O . LEU A 1 96 ? -22.858 -3.615 32.720 1.00 67.94 96 LEU A O 1
ATOM 711 N N . GLU A 1 97 ? -20.722 -2.924 32.725 1.00 66.12 97 GLU A N 1
ATOM 712 C CA . GLU A 1 97 ? -20.390 -3.440 34.062 1.00 66.12 97 GLU A CA 1
ATOM 713 C C . GLU A 1 97 ? -20.675 -2.445 35.207 1.00 66.12 97 GLU A C 1
ATOM 715 O O . GLU A 1 97 ? -20.583 -2.841 36.362 1.00 66.12 97 GLU A O 1
ATOM 720 N N . ASN A 1 98 ? -21.077 -1.194 34.926 1.00 59.28 98 ASN A N 1
ATOM 721 C CA . ASN A 1 98 ? -21.463 -0.200 35.949 1.00 59.28 98 ASN A CA 1
ATOM 722 C C . ASN A 1 98 ? -22.933 0.260 35.819 1.00 59.28 98 ASN A C 1
ATOM 724 O O . ASN A 1 98 ? -23.187 1.372 35.350 1.00 59.28 98 ASN A O 1
ATOM 728 N N . PRO A 1 99 ? -23.923 -0.559 36.215 1.00 59.50 99 PRO A N 1
ATOM 729 C CA . PRO A 1 99 ? -25.317 -0.123 36.311 1.00 59.50 99 PRO A CA 1
ATOM 730 C C . PRO A 1 99 ? -25.676 0.603 37.630 1.00 59.50 99 PRO A C 1
ATOM 732 O O . PRO A 1 99 ? -26.771 1.152 37.718 1.00 59.50 99 PRO A O 1
ATOM 735 N N . ASP A 1 100 ? -24.793 0.641 38.637 1.00 60.19 100 ASP A N 1
ATOM 736 C CA . ASP A 1 100 ? -25.169 0.969 40.029 1.00 60.19 100 ASP A CA 1
A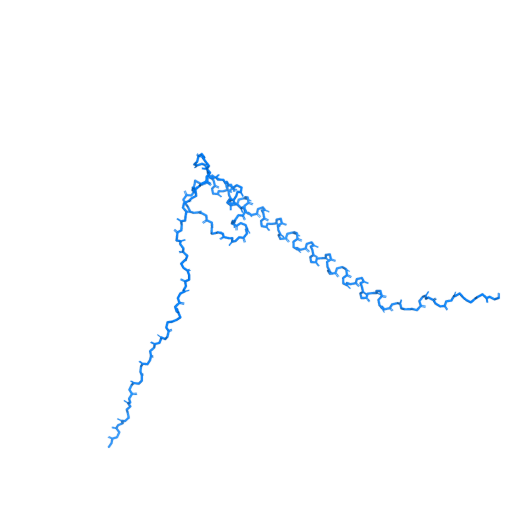TOM 737 C C . ASP A 1 100 ? -25.071 2.457 40.450 1.00 60.19 100 ASP A C 1
ATOM 739 O O . ASP A 1 100 ? -25.470 2.804 41.560 1.00 60.19 100 ASP A O 1
ATOM 743 N N . ASP A 1 101 ? -24.625 3.375 39.585 1.00 59.91 101 ASP A N 1
ATOM 744 C CA . ASP A 1 101 ? -24.453 4.799 39.952 1.00 59.91 101 ASP A CA 1
ATOM 745 C C . ASP A 1 101 ? -25.704 5.690 39.731 1.00 59.91 101 ASP A C 1
ATOM 747 O O . ASP A 1 101 ? -25.619 6.914 39.856 1.00 59.91 101 ASP A O 1
ATOM 751 N N . GLN A 1 102 ? -26.881 5.132 39.395 1.00 56.78 102 GLN A N 1
ATOM 752 C CA . GLN A 1 102 ? -28.070 5.935 39.023 1.00 56.78 102 GLN A CA 1
ATOM 753 C C . GLN A 1 102 ? -29.197 6.084 40.068 1.00 56.78 102 GLN A C 1
ATOM 755 O O . GLN A 1 102 ? -30.112 6.865 39.818 1.00 56.78 102 GLN 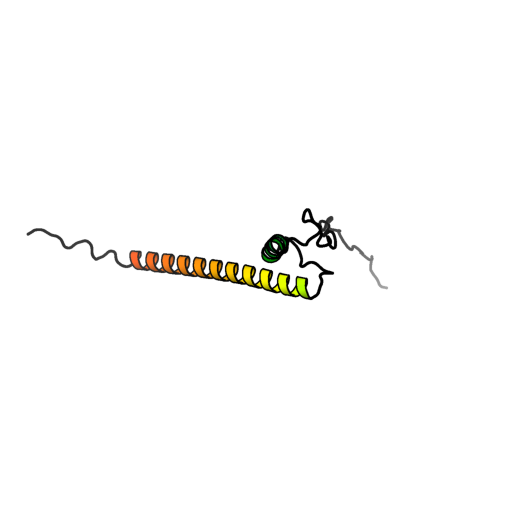A O 1
ATOM 760 N N . GLU A 1 103 ? -29.158 5.455 41.249 1.00 55.09 103 GLU A N 1
ATOM 761 C CA . GLU A 1 103 ? -30.307 5.490 42.189 1.00 55.09 103 GLU A CA 1
ATOM 762 C C . GLU A 1 103 ? -30.024 6.047 43.599 1.00 55.09 103 GLU A C 1
ATOM 764 O O . GLU A 1 103 ? -30.438 5.470 44.602 1.00 55.09 103 GLU A O 1
ATOM 769 N N . GLN A 1 104 ? -29.404 7.226 43.724 1.00 55.53 104 GLN A N 1
ATOM 770 C CA . GLN A 1 104 ? -29.472 7.992 44.986 1.00 55.53 104 GLN A CA 1
ATOM 771 C C . GLN A 1 104 ? -29.745 9.488 44.776 1.00 55.53 104 GLN A C 1
ATOM 773 O O . GLN A 1 104 ? -28.959 10.351 45.153 1.00 55.53 104 GLN A O 1
ATOM 778 N N . LEU A 1 105 ? -30.923 9.809 44.238 1.00 57.88 105 LEU A N 1
ATOM 779 C CA . LEU A 1 105 ? -31.611 11.063 44.559 1.00 57.88 105 LEU A CA 1
ATOM 780 C C . LEU A 1 105 ? -33.004 10.730 45.111 1.00 57.88 105 LEU A C 1
ATOM 782 O O . LEU A 1 105 ? -33.995 10.738 44.387 1.00 57.88 105 LEU A O 1
ATOM 786 N N . GLN A 1 106 ? -33.083 10.441 46.412 1.00 52.66 106 GLN A N 1
ATOM 787 C CA . GLN A 1 106 ? -34.341 10.612 47.139 1.00 52.66 106 GLN A CA 1
ATOM 788 C C . GLN A 1 106 ? -34.393 12.042 47.692 1.00 52.66 106 GLN A C 1
ATOM 790 O O . GLN A 1 106 ? -33.510 12.412 48.473 1.00 52.66 106 GLN A O 1
ATOM 795 N N . PRO A 1 107 ? -35.392 12.861 47.320 1.00 62.88 107 PRO A N 1
ATOM 796 C CA . PRO A 1 107 ? -35.668 14.091 48.043 1.00 62.88 107 PRO A CA 1
ATOM 797 C C . PRO A 1 107 ? -36.256 13.734 49.417 1.00 62.88 107 PRO A C 1
ATOM 799 O O . PRO A 1 107 ? -37.200 12.948 49.506 1.00 62.88 107 PRO A O 1
ATOM 802 N N . LYS A 1 108 ? -35.656 14.283 50.477 1.00 63.78 108 LYS A N 1
ATOM 803 C CA . LYS A 1 108 ? -36.226 14.296 51.832 1.00 63.78 108 LYS A CA 1
ATOM 804 C C . LYS A 1 108 ? -37.343 15.324 51.944 1.00 63.78 108 LYS A C 1
ATOM 806 O O . LYS A 1 108 ? -37.213 16.384 51.292 1.00 63.78 108 LYS A O 1
#

Secondary structure (DSSP, 8-state):
--------------------------S--STTS---HHHHHHHHHHTSSPPPSS--HHHHHHHHHHHHHHHHHHHHHHHHHHHHHHHHHHHHHHHHS--GGG------

pLDDT: mean 74.68, std 20.32, range [37.28, 98.31]

Foldseek 3Di:
DDDDDDDDDDDDDDPDDPDDPPPADAQADDPVRDRPLLVLLVCVLVVVDPDHPDDDPVSSVVSVVSNVVSNVVVVVVVVVVVVVVVVVVVVVVVVVVDPDPPPPDDDD

Radius of gyration: 30.39 Å; chains: 1; bounding box: 52×86×77 Å

Sequence (108 aa):
MISQNPSSSSPHGQPAGCRSSSPNSPATSGPNGQVDRQRWAQLIADGEIPFPVGLSALDEQALVGEVARRRRARLLKYIACQIALSIKRSLASAALENPDDQEQLQPK